Protein AF-A0A2R4JJL9-F1 (afdb_monomer)

Foldseek 3Di:
DPPLLVVLLVQLVVLCVQLVVCCVVVNNPDCRNVVSNVSSVVSVVVSVVVQVVDPDHPDPVVQVPPPVNVVVVVVVVVVVCCVVVCVVVVVCCCCVPVVDDDPPDDD

Secondary structure (DSSP, 8-state):
--HHHHHHHHHHHHHHHHHHHHHHHH-TTSHHHHHHHHHHHHHHHHHHHHHTT-SS-SS-HHHHTSHHHHHHHHHHHHHHHHHHHHHHHHHHIIIIIT---------

pLDDT: mean 86.26, std 10.28, range [47.47, 96.38]

Mean predicted aligned error: 7.61 Å

Nearest PDB structures (foldseek):
  8ufd-assembly1_A  TM=7.787E-01  e=8.547E-03  Mycobacterium tuberculosis
  8ufe-assembly1_A  TM=8.099E-01  e=2.114E-02  Mycolicibacterium smegmatis
  7sau-assembly1_D  TM=6.883E-01  e=4.324E+00  Schleiferia thermophila str. Yellowstone

Solvent-accessible surface area (backbone atoms only — not comparable to full-atom values): 5776 Å² total; per-residue (Å²): 130,54,60,70,38,50,52,28,41,53,52,11,52,48,22,35,55,49,9,55,54,38,19,72,77,76,34,61,86,36,67,78,10,41,47,31,33,54,51,8,52,51,30,40,52,49,19,55,58,50,40,72,71,45,96,60,46,91,66,60,60,73,56,59,63,34,65,69,50,41,52,49,50,52,50,50,54,52,52,51,51,49,55,54,48,50,54,52,52,51,52,46,43,38,35,77,72,70,60,45,72,75,82,79,72,87,130

Sequence (107 aa):
MDVPGAVLATFGLFGLFYGISTGGDEGWTQPAAFGPIVGGLLLLVAFLLVERRHPEPLVPLSVLNRPSVKWSGLFGVITFGMCAGTTVLLSLYMQDVLGFSAPSGPV

Structure (mmCIF, N/CA/C/O backbone):
data_AF-A0A2R4JJL9-F1
#
_entry.id   AF-A0A2R4JJL9-F1
#
loop_
_atom_site.group_PDB
_atom_site.id
_atom_site.type_symbol
_atom_site.label_atom_id
_atom_site.label_alt_id
_atom_site.label_comp_id
_atom_site.label_asym_id
_atom_site.label_entity_id
_atom_site.label_seq_id
_atom_site.pdbx_PDB_ins_code
_atom_site.Cartn_x
_atom_site.Cartn_y
_atom_site.Cartn_z
_atom_site.occupancy
_atom_site.B_iso_or_equiv
_atom_site.auth_seq_id
_atom_site.auth_comp_id
_atom_site.auth_asym_id
_atom_site.auth_atom_id
_atom_site.pdbx_PDB_model_num
ATOM 1 N N . MET A 1 1 ? -15.630 -10.893 17.788 1.00 61.16 1 MET A N 1
ATOM 2 C CA . MET A 1 1 ? -14.786 -11.213 16.602 1.00 61.16 1 MET A CA 1
ATOM 3 C C . MET A 1 1 ? -15.453 -10.750 15.311 1.00 61.16 1 MET A C 1
ATOM 5 O O . MET A 1 1 ? -16.511 -11.262 14.960 1.00 61.16 1 MET A O 1
ATOM 9 N N . ASP A 1 2 ? -14.834 -9.794 14.616 1.00 80.06 2 ASP A N 1
ATOM 10 C CA . ASP A 1 2 ? -15.298 -9.255 13.329 1.00 80.06 2 ASP A CA 1
ATOM 11 C C . ASP A 1 2 ? -14.749 -10.082 12.146 1.00 80.06 2 ASP A C 1
ATOM 13 O O . ASP A 1 2 ? -13.725 -9.777 11.536 1.00 80.06 2 ASP A O 1
ATOM 17 N N . VAL A 1 3 ? -15.418 -11.201 11.864 1.00 84.25 3 VAL A N 1
ATOM 18 C CA . VAL A 1 3 ? -15.111 -12.070 10.715 1.00 84.25 3 VAL A CA 1
ATOM 19 C C . VAL A 1 3 ? -15.296 -11.360 9.361 1.00 84.25 3 VAL A C 1
ATOM 21 O O . VAL A 1 3 ? -14.399 -11.481 8.523 1.00 84.25 3 VAL A O 1
ATOM 24 N N . PRO A 1 4 ? -16.400 -10.628 9.091 1.00 85.31 4 PRO A N 1
ATOM 25 C CA . PRO A 1 4 ? -16.574 -9.973 7.795 1.00 85.31 4 PRO A CA 1
ATOM 26 C C . PRO A 1 4 ? -15.536 -8.870 7.555 1.00 85.31 4 PRO A C 1
ATOM 28 O O . PRO A 1 4 ? -15.018 -8.774 6.441 1.00 85.31 4 PRO A O 1
ATOM 31 N N . GLY A 1 5 ? -15.173 -8.096 8.581 1.00 86.69 5 GLY A N 1
ATOM 32 C CA . GLY A 1 5 ? -14.097 -7.112 8.497 1.00 86.69 5 GLY A CA 1
ATOM 33 C C . GLY A 1 5 ? -12.758 -7.759 8.134 1.00 86.69 5 GLY A C 1
ATOM 34 O O . GLY A 1 5 ? -12.110 -7.349 7.169 1.00 86.69 5 GLY A O 1
ATOM 35 N N . ALA A 1 6 ? -12.384 -8.843 8.818 1.00 88.44 6 ALA A N 1
ATOM 36 C CA . ALA A 1 6 ? -11.144 -9.565 8.528 1.00 88.44 6 ALA A CA 1
ATOM 37 C C . ALA A 1 6 ? -11.074 -10.056 7.069 1.00 88.44 6 ALA A C 1
ATOM 39 O O . ALA A 1 6 ? -10.066 -9.848 6.395 1.00 88.44 6 ALA A O 1
ATOM 40 N N . VAL A 1 7 ? -12.159 -10.645 6.556 1.00 92.38 7 VAL A N 1
ATOM 41 C CA . VAL A 1 7 ? -12.233 -11.129 5.167 1.00 92.38 7 VAL A CA 1
ATOM 42 C C . VAL A 1 7 ? -12.064 -9.977 4.173 1.00 92.38 7 VAL A C 1
ATOM 44 O O . VAL A 1 7 ? -11.243 -10.072 3.258 1.00 92.38 7 VAL A O 1
ATOM 47 N N . LEU A 1 8 ? -12.788 -8.871 4.363 1.00 92.12 8 LEU A N 1
ATOM 48 C CA . LEU A 1 8 ? -12.693 -7.700 3.484 1.00 92.12 8 LEU A CA 1
ATOM 49 C C . LEU A 1 8 ? -11.283 -7.098 3.484 1.00 92.12 8 LEU A C 1
ATOM 51 O O . LEU A 1 8 ? -10.758 -6.776 2.418 1.00 92.12 8 LEU A O 1
ATOM 55 N N . ALA A 1 9 ? -10.652 -6.989 4.655 1.00 90.62 9 ALA A N 1
ATOM 56 C CA . ALA A 1 9 ? -9.292 -6.481 4.779 1.00 90.62 9 ALA A CA 1
ATOM 57 C C . ALA A 1 9 ? -8.279 -7.388 4.068 1.00 90.62 9 ALA A C 1
ATOM 59 O O . ALA A 1 9 ? -7.468 -6.896 3.285 1.00 90.62 9 ALA A O 1
ATOM 60 N N . THR A 1 10 ? -8.339 -8.704 4.293 1.00 93.44 10 THR A N 1
ATOM 61 C CA . THR A 1 10 ? -7.402 -9.658 3.685 1.00 93.44 10 THR A CA 1
ATOM 62 C C . THR A 1 10 ? -7.526 -9.685 2.165 1.00 93.44 10 THR A C 1
ATOM 64 O O . THR A 1 10 ? -6.517 -9.531 1.477 1.00 93.44 10 THR A O 1
ATOM 67 N N . PHE A 1 11 ? -8.740 -9.820 1.624 1.00 95.25 11 PHE A N 1
ATOM 68 C CA . PHE A 1 11 ? -8.935 -9.822 0.171 1.00 95.25 11 PHE A CA 1
ATOM 69 C C . PHE A 1 11 ? -8.654 -8.454 -0.457 1.00 95.25 11 PHE A C 1
ATOM 71 O O . PHE A 1 11 ? -8.114 -8.391 -1.561 1.00 95.25 11 PHE A O 1
ATOM 78 N N . GLY A 1 12 ? -8.963 -7.362 0.247 1.00 94.25 12 GLY A N 1
ATOM 79 C CA . GLY A 1 12 ? -8.651 -6.009 -0.203 1.00 94.25 12 GLY A CA 1
ATOM 80 C C . GLY A 1 12 ? -7.148 -5.771 -0.341 1.00 94.25 12 GLY A C 1
ATOM 81 O O . GLY A 1 12 ? -6.681 -5.312 -1.385 1.00 94.25 12 GLY A O 1
ATOM 82 N N . LEU A 1 13 ? -6.380 -6.149 0.684 1.00 94.44 13 LEU A N 1
ATOM 83 C CA . LEU A 1 13 ? -4.921 -6.048 0.676 1.00 94.44 13 LEU A CA 1
ATOM 84 C C . LEU A 1 13 ? -4.306 -6.963 -0.392 1.00 94.44 13 LEU A C 1
ATOM 86 O O . LEU A 1 13 ? -3.436 -6.530 -1.142 1.00 94.44 13 LEU A O 1
ATOM 90 N N . PHE A 1 14 ? -4.789 -8.206 -0.491 1.00 95.44 14 PHE A N 1
ATOM 91 C CA . PHE A 1 14 ? -4.347 -9.164 -1.503 1.00 95.44 14 PHE A CA 1
ATOM 92 C C . PHE A 1 14 ? -4.560 -8.629 -2.924 1.00 95.44 14 PHE A C 1
ATOM 94 O O . PHE A 1 14 ? -3.632 -8.663 -3.726 1.00 95.44 14 PHE A O 1
ATOM 101 N N . GLY A 1 15 ? -5.743 -8.080 -3.221 1.00 94.31 15 GLY A N 1
ATOM 102 C CA . GLY A 1 15 ? -6.050 -7.502 -4.532 1.00 94.31 15 GLY A CA 1
ATOM 103 C C . GLY A 1 15 ? -5.138 -6.330 -4.897 1.00 94.31 15 GLY A C 1
ATOM 104 O O . GLY A 1 15 ? -4.667 -6.258 -6.032 1.00 94.31 15 GLY A O 1
ATOM 105 N N . LEU A 1 16 ? -4.821 -5.460 -3.930 1.00 94.44 16 LEU A N 1
ATOM 106 C CA . LEU A 1 16 ? -3.856 -4.376 -4.138 1.00 94.44 16 LEU A CA 1
ATOM 107 C C . LEU A 1 16 ? -2.449 -4.903 -4.427 1.00 94.44 16 LEU A C 1
ATOM 109 O O . LEU A 1 16 ? -1.841 -4.478 -5.405 1.00 94.44 16 LEU A O 1
ATOM 113 N N . PHE A 1 17 ? -1.935 -5.819 -3.602 1.00 93.38 17 PHE A N 1
ATOM 114 C CA . PHE A 1 17 ? -0.602 -6.394 -3.803 1.00 93.38 17 PHE A CA 1
ATOM 115 C C . PHE A 1 17 ? -0.493 -7.114 -5.145 1.00 93.38 17 PHE A C 1
ATOM 117 O O . PHE A 1 17 ? 0.465 -6.886 -5.882 1.00 93.38 17 PHE A O 1
ATOM 124 N N . TYR A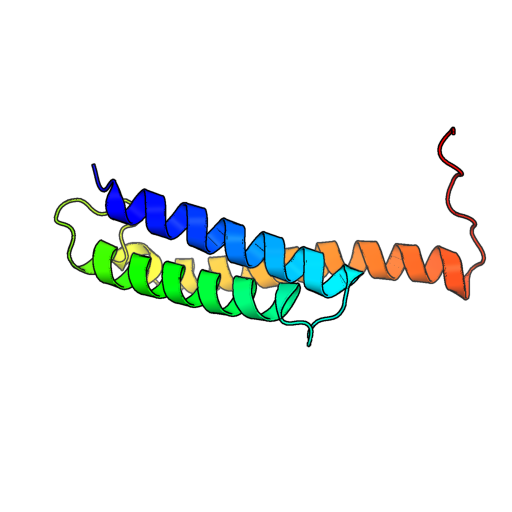 1 18 ? -1.494 -7.932 -5.475 1.00 93.94 18 TYR A N 1
ATOM 125 C CA . TYR A 1 18 ? -1.563 -8.640 -6.745 1.00 93.94 18 TYR A CA 1
ATOM 126 C C . TYR A 1 18 ? -1.560 -7.658 -7.919 1.00 93.94 18 TYR A C 1
ATOM 128 O O . TYR A 1 18 ? -0.684 -7.728 -8.773 1.00 93.94 18 TYR A O 1
ATOM 136 N N . GLY A 1 19 ? -2.475 -6.686 -7.930 1.00 92.12 19 GLY A N 1
ATOM 137 C CA . GLY A 1 19 ? -2.595 -5.757 -9.049 1.00 92.12 19 GLY A CA 1
ATOM 138 C C . GLY A 1 19 ? -1.386 -4.831 -9.226 1.00 92.12 19 GLY A C 1
ATOM 139 O O . GLY A 1 19 ? -1.027 -4.525 -10.360 1.00 92.12 19 GLY A O 1
ATOM 140 N N . ILE A 1 20 ? -0.714 -4.428 -8.139 1.00 90.88 20 ILE A N 1
ATOM 141 C CA . ILE A 1 20 ? 0.547 -3.665 -8.206 1.00 90.88 20 ILE A CA 1
ATOM 142 C C . ILE A 1 20 ? 1.673 -4.522 -8.796 1.00 90.88 20 ILE A C 1
ATOM 144 O O . ILE A 1 20 ? 2.414 -4.034 -9.646 1.00 90.88 20 ILE A O 1
ATOM 148 N N . SER A 1 21 ? 1.789 -5.786 -8.373 1.00 90.12 21 SER A N 1
ATOM 149 C CA . SER A 1 21 ? 2.791 -6.713 -8.913 1.00 90.12 21 SER A CA 1
ATOM 150 C C . SER A 1 21 ? 2.556 -6.955 -10.404 1.00 90.12 21 SER A C 1
ATOM 152 O O . SER A 1 21 ? 3.445 -6.713 -11.214 1.00 90.12 21 SER A O 1
ATOM 154 N N . THR A 1 22 ? 1.331 -7.329 -10.782 1.00 91.12 22 THR A N 1
ATOM 155 C CA . THR A 1 22 ? 0.952 -7.577 -12.180 1.00 91.12 22 THR A CA 1
ATOM 156 C C . THR A 1 22 ? 1.083 -6.322 -13.043 1.00 91.12 22 THR A C 1
ATOM 158 O O . THR A 1 22 ? 1.450 -6.417 -14.208 1.00 91.12 22 THR A O 1
ATOM 161 N N . GLY A 1 23 ? 0.833 -5.130 -12.492 1.00 89.38 23 GLY A N 1
ATOM 162 C CA . GLY A 1 23 ? 1.019 -3.866 -13.209 1.00 89.38 23 GLY A CA 1
ATOM 163 C C . GLY A 1 23 ? 2.475 -3.591 -13.596 1.00 89.38 23 GLY A C 1
ATOM 164 O O . GLY A 1 23 ? 2.713 -2.997 -14.649 1.00 89.38 23 GLY A O 1
ATOM 165 N N . GLY A 1 24 ? 3.430 -4.048 -12.779 1.00 83.56 24 GLY A N 1
ATOM 166 C CA . GLY A 1 24 ? 4.862 -3.981 -13.078 1.00 83.56 24 GLY A CA 1
ATOM 167 C C . GLY A 1 24 ? 5.291 -4.917 -14.211 1.00 83.56 24 GLY A C 1
ATOM 168 O O . GLY A 1 24 ? 6.120 -4.519 -15.026 1.00 83.56 24 GLY A O 1
ATOM 169 N N . ASP A 1 25 ? 4.690 -6.107 -14.289 1.00 84.94 25 ASP A N 1
ATOM 170 C CA . ASP A 1 25 ? 5.064 -7.149 -15.255 1.00 84.94 25 ASP A CA 1
ATOM 171 C C . ASP A 1 25 ? 4.302 -7.033 -16.590 1.00 84.94 25 ASP A C 1
ATOM 173 O O . ASP A 1 25 ? 4.896 -7.056 -17.667 1.00 84.94 25 ASP A O 1
ATOM 177 N N . GLU A 1 26 ? 2.974 -6.898 -16.532 1.00 85.88 26 GLU A N 1
ATOM 178 C CA . GLU A 1 26 ? 2.069 -6.966 -17.694 1.00 85.88 26 GLU A CA 1
ATOM 179 C C . GLU A 1 26 ? 1.574 -5.586 -18.163 1.00 85.88 26 GLU A C 1
ATOM 181 O O . GLU A 1 26 ? 1.008 -5.448 -19.253 1.00 85.88 26 GLU A O 1
ATOM 186 N N . GLY A 1 27 ? 1.801 -4.547 -17.356 1.00 85.44 27 GLY A N 1
ATOM 187 C CA . GLY A 1 27 ? 1.422 -3.167 -17.640 1.00 85.44 27 GLY A CA 1
ATOM 188 C C . GLY A 1 27 ? 0.168 -2.694 -16.895 1.00 85.44 27 GLY A C 1
ATOM 189 O O . GLY A 1 27 ? -0.848 -3.376 -16.780 1.00 85.44 27 GLY A O 1
ATOM 190 N N . TRP A 1 28 ? 0.222 -1.447 -16.430 1.00 88.25 28 TRP A N 1
ATOM 191 C CA . TRP A 1 28 ? -0.769 -0.826 -15.539 1.00 88.25 28 TRP A CA 1
ATOM 192 C C . TRP A 1 28 ? -2.169 -0.623 -16.130 1.00 88.25 28 TRP A C 1
ATOM 194 O O . TRP A 1 28 ? -3.132 -0.450 -15.385 1.00 88.25 28 TRP A O 1
ATOM 204 N N . THR A 1 29 ? -2.298 -0.611 -17.457 1.00 88.06 29 THR A N 1
ATOM 205 C CA . THR A 1 29 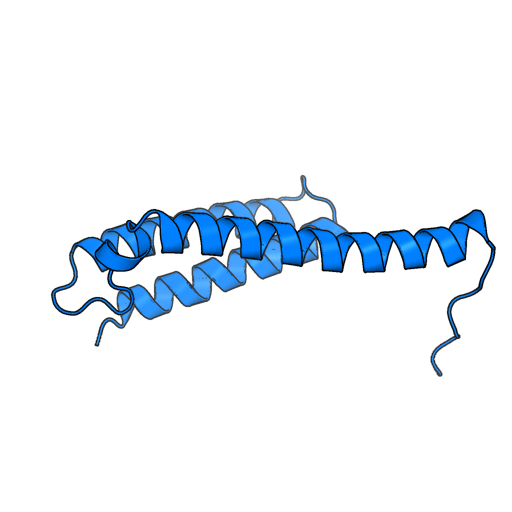? -3.581 -0.433 -18.155 1.00 88.06 29 THR A CA 1
ATOM 206 C C . THR A 1 29 ? -4.301 -1.752 -18.420 1.00 88.06 29 THR A C 1
ATOM 208 O O . THR A 1 29 ? -5.460 -1.731 -18.840 1.00 88.06 29 THR A O 1
ATOM 211 N N . GLN A 1 30 ? -3.650 -2.894 -18.176 1.00 89.12 30 GLN A N 1
ATOM 212 C CA . GLN A 1 30 ? -4.267 -4.194 -18.394 1.00 89.12 30 GLN A CA 1
ATOM 213 C C . GLN A 1 30 ? -5.375 -4.450 -17.366 1.00 89.12 30 GLN A C 1
ATOM 215 O O . GLN A 1 30 ? -5.187 -4.170 -16.176 1.00 89.12 30 GLN A O 1
ATOM 220 N N . PRO A 1 31 ? -6.507 -5.056 -17.771 1.00 89.00 31 PRO A N 1
ATOM 221 C CA . PRO A 1 31 ? -7.576 -5.426 -16.843 1.00 89.00 31 PRO A CA 1
ATOM 222 C C . PRO A 1 31 ? -7.094 -6.325 -15.696 1.00 89.00 31 PRO A C 1
ATOM 224 O O . PRO A 1 31 ? -7.616 -6.227 -14.587 1.00 89.00 31 PRO A O 1
ATOM 227 N N . ALA A 1 32 ? -6.078 -7.157 -15.952 1.00 88.25 32 ALA A N 1
ATOM 228 C CA . ALA A 1 32 ? -5.462 -8.050 -14.974 1.00 88.25 32 ALA A CA 1
ATOM 229 C C . ALA A 1 32 ? -4.736 -7.310 -13.835 1.00 88.25 32 ALA A C 1
ATOM 231 O O . ALA A 1 32 ? -4.684 -7.829 -12.726 1.00 88.25 32 ALA A O 1
ATOM 232 N N . ALA A 1 33 ? -4.239 -6.091 -14.070 1.00 91.38 33 ALA A N 1
ATOM 233 C CA . ALA A 1 33 ? -3.634 -5.241 -13.044 1.00 91.38 33 ALA A CA 1
ATOM 234 C C . ALA A 1 33 ? -4.652 -4.242 -12.470 1.00 91.38 33 ALA A C 1
ATOM 236 O O . ALA A 1 33 ? -4.836 -4.133 -11.256 1.00 91.38 33 ALA A O 1
ATOM 237 N N . PHE A 1 34 ? -5.372 -3.541 -13.349 1.00 92.94 34 PHE A N 1
ATOM 238 C CA . PHE A 1 34 ? -6.284 -2.466 -12.963 1.00 92.94 34 PHE A CA 1
ATOM 239 C C . PHE A 1 34 ? -7.511 -2.972 -12.188 1.00 92.94 34 PHE A C 1
ATOM 241 O O . PHE A 1 34 ? -7.924 -2.355 -11.203 1.00 92.94 34 PHE A O 1
ATOM 248 N N . GLY A 1 35 ? -8.080 -4.112 -12.596 1.00 93.5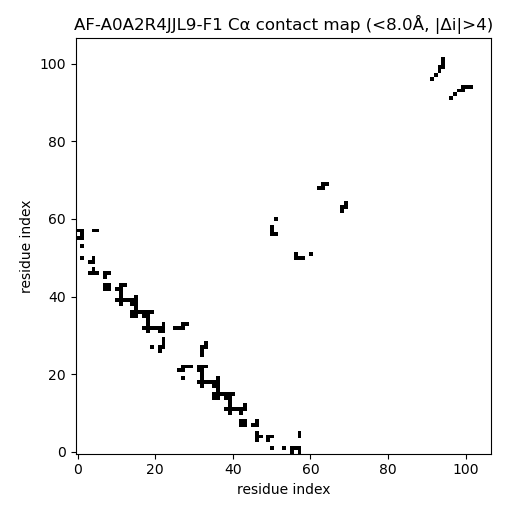0 35 GLY A N 1
ATOM 249 C CA . GLY A 1 35 ? -9.250 -4.713 -11.954 1.00 93.50 35 GLY A CA 1
ATOM 250 C C . GLY A 1 35 ? -9.008 -5.054 -10.479 1.00 93.50 35 GLY A C 1
ATOM 251 O O . GLY A 1 35 ? -9.765 -4.583 -9.628 1.00 93.50 35 GLY A O 1
ATOM 252 N N . PRO A 1 36 ? -7.947 -5.811 -10.144 1.00 93.50 36 PRO A N 1
ATOM 253 C CA . PRO A 1 36 ? -7.591 -6.120 -8.760 1.00 93.50 36 PRO A CA 1
ATOM 254 C C . PRO A 1 36 ? -7.231 -4.898 -7.915 1.00 93.50 36 PRO A C 1
ATOM 256 O O . PRO A 1 36 ? -7.603 -4.868 -6.743 1.00 93.50 36 PRO A O 1
ATOM 259 N N . ILE A 1 37 ? -6.589 -3.869 -8.487 1.00 93.06 37 ILE A N 1
ATOM 260 C CA . ILE A 1 37 ? -6.311 -2.619 -7.758 1.00 93.06 37 ILE A CA 1
ATOM 261 C C . ILE A 1 37 ? -7.622 -1.952 -7.342 1.00 93.06 37 ILE A C 1
ATOM 263 O O . ILE A 1 37 ? -7.828 -1.676 -6.159 1.00 93.06 37 ILE A O 1
ATOM 267 N N . VAL A 1 38 ? -8.528 -1.718 -8.295 1.00 95.38 38 VAL A N 1
ATOM 268 C CA . VAL A 1 38 ? -9.812 -1.058 -8.018 1.00 95.38 38 VAL A CA 1
ATOM 269 C C . VAL A 1 38 ? -10.670 -1.918 -7.091 1.00 95.38 38 VAL A C 1
ATOM 271 O O . VAL A 1 38 ? -11.215 -1.409 -6.113 1.00 95.38 38 VAL A O 1
ATOM 274 N N . GLY A 1 39 ? -10.752 -3.224 -7.351 1.00 95.81 39 GLY A N 1
ATOM 275 C CA . GLY A 1 39 ? -11.478 -4.175 -6.511 1.00 95.81 39 GLY A CA 1
ATOM 276 C C . GLY A 1 39 ? -10.941 -4.215 -5.080 1.00 95.81 39 GLY A C 1
ATOM 277 O O . GLY A 1 39 ? -11.718 -4.132 -4.130 1.00 95.81 39 GLY A O 1
ATOM 278 N N . GLY A 1 40 ? -9.618 -4.254 -4.915 1.00 94.69 40 GLY A N 1
ATOM 279 C CA . GLY A 1 40 ? -8.957 -4.212 -3.614 1.00 94.69 40 GLY A CA 1
ATOM 280 C C . GLY A 1 40 ? -9.255 -2.922 -2.850 1.00 94.69 40 GLY A C 1
ATOM 281 O O . GLY A 1 40 ? -9.620 -2.963 -1.674 1.00 94.69 40 GLY A O 1
ATOM 282 N N . LEU A 1 41 ? -9.203 -1.776 -3.535 1.00 95.06 41 LEU A N 1
ATOM 283 C CA . LEU A 1 41 ? -9.550 -0.471 -2.965 1.00 95.06 41 LEU A CA 1
ATOM 284 C C . LEU A 1 41 ? -11.014 -0.422 -2.505 1.00 95.06 41 LEU A C 1
ATOM 286 O O . LEU A 1 41 ? -11.298 0.053 -1.405 1.00 95.06 41 LEU A O 1
ATOM 290 N N . LEU A 1 42 ? -11.940 -0.957 -3.306 1.00 96.38 42 LEU A N 1
ATOM 291 C CA . LEU A 1 42 ? -13.359 -1.041 -2.951 1.00 96.38 42 LEU A CA 1
ATOM 292 C C . LEU A 1 42 ? -13.592 -1.949 -1.738 1.00 96.38 42 LEU A C 1
ATOM 294 O O . LEU A 1 42 ? -14.363 -1.582 -0.851 1.00 96.38 42 LEU A O 1
ATOM 298 N N . LEU A 1 43 ? -12.903 -3.091 -1.656 1.00 94.38 43 LEU A N 1
ATOM 299 C CA . LEU A 1 43 ? -12.972 -3.993 -0.502 1.00 94.38 43 L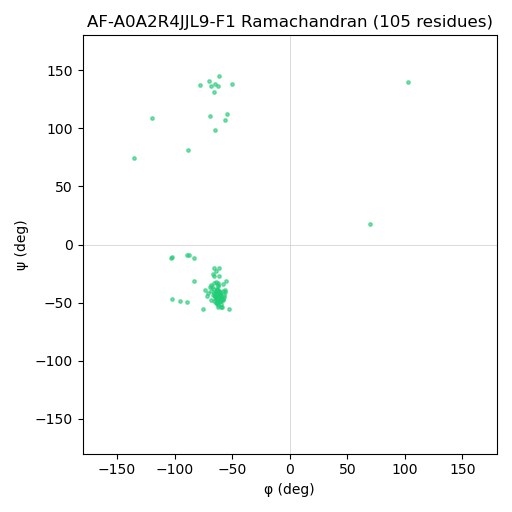EU A CA 1
ATOM 300 C C . LEU A 1 43 ? -12.429 -3.340 0.773 1.00 94.38 43 LEU A C 1
ATOM 302 O O . LEU A 1 43 ? -13.045 -3.473 1.827 1.00 94.38 43 LEU A O 1
ATOM 306 N N . LEU A 1 44 ? -11.336 -2.577 0.689 1.00 91.81 44 LEU A N 1
ATOM 307 C CA . LEU A 1 44 ? -10.803 -1.831 1.834 1.00 91.81 44 LEU A CA 1
ATOM 308 C C . LEU A 1 44 ? -11.728 -0.688 2.273 1.00 91.81 44 LEU A C 1
ATOM 310 O O . LEU A 1 44 ? -11.885 -0.441 3.468 1.00 91.81 44 LEU A O 1
ATOM 314 N N . VAL A 1 45 ? -12.383 -0.002 1.335 1.00 92.56 45 VAL A N 1
ATOM 315 C CA . VAL A 1 45 ? -13.415 0.989 1.677 1.00 92.56 45 VAL A CA 1
ATOM 316 C C . VAL A 1 45 ? -14.609 0.305 2.345 1.00 92.56 45 VAL A C 1
ATOM 318 O O . VAL A 1 45 ? -15.090 0.790 3.370 1.00 92.56 45 VAL A O 1
ATOM 321 N N . ALA A 1 46 ? -15.058 -0.838 1.820 1.00 91.38 46 ALA A N 1
ATOM 322 C CA . ALA A 1 46 ? -16.123 -1.631 2.427 1.00 91.38 46 ALA A CA 1
ATOM 323 C C . ALA A 1 46 ? -15.743 -2.104 3.838 1.00 91.38 46 ALA A C 1
ATOM 325 O O . ALA A 1 46 ? -16.557 -1.972 4.750 1.00 91.38 46 ALA A O 1
ATOM 326 N N . PHE A 1 47 ? -14.500 -2.555 4.038 1.00 89.75 47 PHE A N 1
ATOM 327 C CA . PHE A 1 47 ? -13.939 -2.881 5.348 1.00 89.75 47 PHE A CA 1
ATOM 328 C C . PHE A 1 47 ? -14.101 -1.708 6.315 1.00 89.75 47 PHE A C 1
ATOM 330 O O . PHE A 1 47 ? -14.765 -1.857 7.332 1.00 89.75 47 PHE A O 1
ATOM 337 N N . LEU A 1 48 ? -13.620 -0.510 5.962 1.00 87.69 48 LEU A N 1
ATOM 338 C CA . LEU A 1 48 ? -13.745 0.673 6.823 1.00 87.69 48 LEU A CA 1
ATOM 339 C C . LEU A 1 48 ? -15.205 1.020 7.162 1.00 87.69 48 LEU A C 1
ATOM 341 O O . LEU A 1 48 ? -15.480 1.520 8.252 1.00 87.69 48 LEU A O 1
ATOM 345 N N . LEU A 1 49 ? -16.147 0.788 6.244 1.00 87.62 49 LEU A N 1
ATOM 346 C CA . LEU A 1 49 ? -17.574 1.031 6.477 1.00 87.62 49 LEU A CA 1
ATOM 347 C C . LEU A 1 49 ? -18.207 -0.010 7.411 1.00 87.62 49 LEU A C 1
ATOM 349 O O . LEU A 1 49 ? -19.037 0.366 8.243 1.00 87.62 49 LEU A O 1
ATOM 353 N N . VAL A 1 50 ? -17.829 -1.284 7.279 1.00 87.19 50 VAL A N 1
ATOM 354 C CA . VAL A 1 50 ? -18.273 -2.379 8.158 1.00 87.19 50 VAL A CA 1
ATOM 355 C C . VAL A 1 50 ? -17.686 -2.198 9.557 1.00 87.19 50 VAL A C 1
ATOM 357 O O . VAL A 1 50 ? -18.434 -2.167 10.533 1.00 87.19 50 VAL A O 1
ATOM 360 N N . GLU A 1 51 ? -16.385 -1.934 9.634 1.00 85.31 51 GLU A N 1
ATOM 361 C CA . GLU A 1 51 ? -15.624 -1.696 10.861 1.00 85.31 51 GLU A CA 1
ATOM 362 C C . GLU A 1 51 ? -16.213 -0.536 11.683 1.00 85.31 51 GLU A C 1
ATOM 364 O O . GLU A 1 51 ? -16.335 -0.610 12.904 1.00 85.31 51 GLU A O 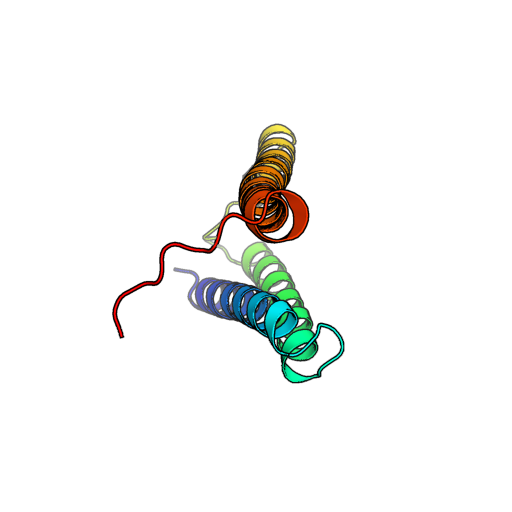1
ATOM 369 N N . ARG A 1 52 ? -16.664 0.538 11.011 1.00 81.25 52 ARG A N 1
ATOM 370 C CA . ARG A 1 52 ? -17.339 1.685 11.654 1.00 81.25 52 ARG A CA 1
ATOM 371 C C . ARG A 1 52 ? -18.632 1.323 12.371 1.00 81.25 52 ARG A C 1
ATOM 373 O O . ARG A 1 52 ? -19.053 2.075 13.248 1.00 81.25 52 ARG A O 1
ATOM 380 N N . ARG A 1 53 ? -19.302 0.259 11.937 1.00 79.31 53 ARG A N 1
ATOM 381 C CA . ARG A 1 53 ? -20.607 -0.168 12.453 1.00 79.31 53 ARG A CA 1
ATOM 382 C C . ARG A 1 53 ? -20.487 -1.349 13.416 1.00 79.31 53 ARG A C 1
ATOM 384 O O . ARG A 1 53 ? -21.481 -1.680 14.058 1.00 79.31 53 ARG A O 1
ATOM 391 N N . HIS A 1 54 ? -19.315 -1.977 13.515 1.00 79.19 54 HIS A N 1
ATOM 392 C CA . HIS A 1 54 ? -19.124 -3.161 14.340 1.00 79.19 54 HIS A CA 1
ATOM 393 C C . HIS A 1 54 ? -18.997 -2.795 15.837 1.00 79.19 54 HIS A C 1
ATOM 395 O O . HIS A 1 54 ? -18.304 -1.832 16.168 1.00 79.19 54 HIS A O 1
ATOM 401 N N . PRO A 1 55 ? -19.634 -3.544 16.765 1.00 71.31 55 PRO A N 1
ATOM 402 C CA . PRO A 1 55 ? -19.573 -3.260 18.208 1.00 71.31 55 PRO A CA 1
ATOM 403 C C . PRO A 1 55 ? -18.175 -3.449 18.814 1.00 71.31 55 PRO A C 1
ATOM 405 O O . PRO A 1 55 ? -17.849 -2.855 19.836 1.00 71.31 55 PRO A O 1
ATOM 408 N N . GLU A 1 56 ? -17.362 -4.296 18.185 1.00 73.31 56 GLU A N 1
ATOM 409 C CA . GLU A 1 56 ? -16.041 -4.709 18.649 1.00 73.31 56 GLU A CA 1
ATOM 410 C C . GLU A 1 56 ? -15.073 -4.666 17.450 1.00 73.31 56 GLU A C 1
ATOM 412 O O . GLU A 1 56 ? -14.790 -5.708 16.853 1.00 73.31 56 GLU A O 1
ATOM 417 N N . PRO A 1 57 ? -14.658 -3.456 17.019 1.00 74.25 57 PRO A N 1
ATOM 418 C CA . PRO A 1 57 ? -13.818 -3.282 15.840 1.00 74.25 57 PRO A CA 1
ATOM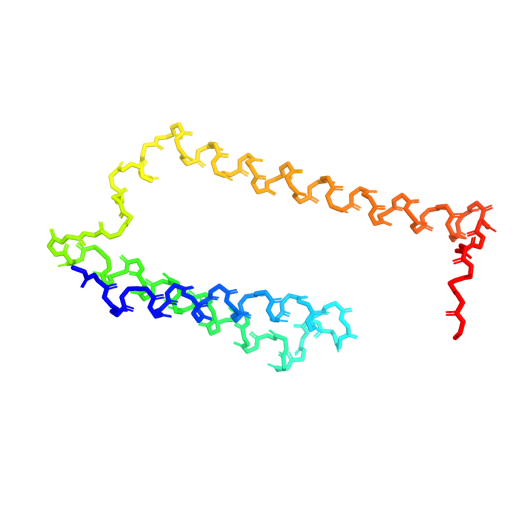 419 C C . PRO A 1 57 ? -12.410 -3.844 16.082 1.00 74.25 57 PRO A C 1
ATOM 421 O O . PRO A 1 57 ? -11.795 -3.593 17.122 1.00 74.25 57 PRO A O 1
ATOM 424 N N . LEU A 1 58 ? -11.888 -4.565 15.092 1.00 73.00 58 LEU A N 1
ATOM 425 C CA . LEU A 1 58 ? -10.485 -4.967 14.956 1.00 73.00 58 LEU A CA 1
ATOM 426 C C . LEU A 1 58 ? -9.543 -3.761 14.969 1.00 73.00 58 LEU A C 1
ATOM 428 O O . LEU A 1 58 ? -8.469 -3.813 15.570 1.00 73.00 58 LEU A O 1
ATOM 432 N N . VAL A 1 59 ? -9.930 -2.676 14.298 1.00 72.00 59 VAL A N 1
ATOM 433 C CA . VAL A 1 59 ? -9.135 -1.459 14.180 1.00 72.00 59 VAL A CA 1
ATOM 434 C C . VAL A 1 59 ? -9.910 -0.291 14.785 1.00 72.00 59 VAL A C 1
ATOM 436 O O . VAL A 1 59 ? -10.863 0.206 14.180 1.00 72.00 59 VAL A O 1
ATOM 439 N N . PRO A 1 60 ? -9.491 0.230 15.954 1.00 79.44 60 PRO A N 1
ATOM 440 C CA . PRO A 1 60 ? -10.123 1.395 16.552 1.00 79.44 60 PRO A CA 1
ATOM 441 C C . PRO A 1 60 ? -9.905 2.619 15.654 1.00 79.44 60 PRO A C 1
ATOM 443 O O . PRO A 1 60 ? -8.862 3.276 15.687 1.00 79.44 6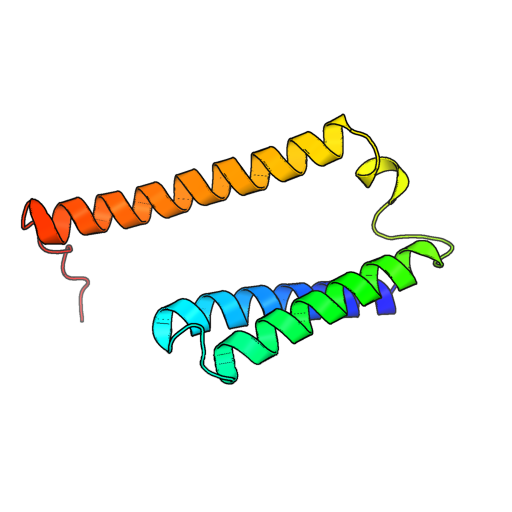0 PRO A O 1
ATOM 446 N N . LEU A 1 61 ? -10.900 2.960 14.835 1.00 78.44 61 LEU A N 1
ATOM 447 C CA . LEU A 1 61 ? -10.805 4.062 13.869 1.00 78.44 61 LEU A CA 1
ATOM 448 C C . LEU A 1 61 ? -10.564 5.425 14.537 1.00 78.44 61 LEU A C 1
ATOM 450 O O . LEU A 1 61 ? -10.056 6.348 13.904 1.00 78.44 61 LEU A O 1
ATOM 454 N N . SER A 1 62 ? -10.882 5.548 15.828 1.00 81.00 62 SER A N 1
ATOM 455 C CA . SER A 1 62 ? -10.536 6.701 16.665 1.00 81.00 62 SER A CA 1
ATOM 456 C C . SER A 1 62 ? -9.022 6.887 16.814 1.00 81.00 62 SER A C 1
ATOM 458 O O . SER A 1 62 ? -8.548 8.023 16.809 1.00 81.00 62 SER A O 1
ATOM 460 N N . VAL A 1 63 ? -8.254 5.796 16.881 1.00 80.25 63 VAL A N 1
ATOM 461 C CA . VAL A 1 63 ? -6.786 5.814 16.914 1.00 80.25 63 VAL A CA 1
ATOM 462 C C . VAL A 1 63 ? -6.242 6.195 15.542 1.00 80.25 63 VAL A C 1
ATOM 464 O O . VAL A 1 63 ? -5.397 7.082 15.463 1.00 80.25 63 VAL A O 1
ATOM 467 N N . LEU A 1 64 ? -6.791 5.628 14.462 1.00 78.00 64 LEU A N 1
ATOM 468 C CA . LEU A 1 64 ? -6.434 6.016 13.091 1.00 78.00 64 LEU A CA 1
ATOM 469 C C . LEU A 1 64 ? -6.804 7.459 12.746 1.00 78.00 64 LEU A C 1
ATOM 471 O O . LEU A 1 64 ? -6.233 8.023 11.824 1.00 78.00 64 LEU A O 1
ATOM 475 N N . ASN A 1 65 ? -7.757 8.069 13.448 1.00 83.50 65 ASN A N 1
ATOM 476 C CA . ASN A 1 65 ? -8.091 9.478 13.263 1.00 83.50 65 ASN A CA 1
ATOM 477 C C . ASN A 1 65 ? -7.172 10.428 14.035 1.00 83.50 65 ASN A C 1
ATOM 479 O O . ASN A 1 65 ? -7.205 11.630 13.761 1.00 83.50 65 ASN A O 1
ATOM 483 N N . ARG A 1 66 ? -6.336 9.928 14.956 1.00 90.44 66 ARG A N 1
ATOM 484 C CA . ARG A 1 66 ? -5.359 10.775 15.644 1.00 90.44 66 ARG A CA 1
ATOM 485 C C . ARG A 1 66 ? -4.331 11.289 14.635 1.00 90.44 66 ARG A C 1
ATOM 487 O O . ARG A 1 66 ? -3.761 10.485 13.896 1.00 90.44 66 ARG A O 1
ATOM 494 N N . PRO A 1 67 ? -4.046 12.602 14.618 1.00 88.06 67 PRO A N 1
ATOM 495 C CA . PRO A 1 67 ? -3.136 13.187 13.641 1.00 88.06 67 PRO A CA 1
ATOM 496 C C . PRO A 1 67 ? -1.752 12.537 13.698 1.00 88.06 67 PRO A C 1
ATOM 498 O O . PRO A 1 67 ? -1.201 12.227 12.652 1.00 88.06 67 PRO A O 1
ATOM 501 N N . SER A 1 68 ? -1.225 12.233 14.888 1.00 89.56 68 SER A N 1
ATOM 502 C CA . SER A 1 68 ? 0.064 11.541 15.033 1.00 89.56 68 SER A CA 1
ATOM 503 C C . SER A 1 68 ? 0.107 10.186 14.318 1.00 89.56 68 SER A C 1
ATOM 505 O O . SER A 1 68 ? 1.076 9.898 13.625 1.00 89.56 68 SER A O 1
ATOM 507 N N . VAL A 1 69 ? -0.951 9.380 14.434 1.00 86.94 69 VAL A N 1
ATOM 508 C CA . VAL A 1 69 ? -1.052 8.056 13.798 1.00 86.94 69 VAL A CA 1
ATOM 509 C C . VAL A 1 69 ? -1.223 8.194 12.287 1.00 86.94 69 VAL A C 1
ATOM 511 O O . VAL A 1 69 ? -0.555 7.491 11.535 1.00 86.94 69 VAL A O 1
ATOM 514 N N . LYS A 1 70 ? -2.053 9.140 11.829 1.00 85.94 70 LYS A N 1
ATOM 515 C CA . LYS A 1 70 ? -2.217 9.437 10.395 1.00 85.94 70 LYS A CA 1
ATOM 516 C C . LYS A 1 70 ? -0.909 9.858 9.743 1.00 85.94 70 LYS A C 1
ATOM 518 O O . LYS A 1 70 ? -0.528 9.295 8.721 1.00 85.94 70 LYS A O 1
ATOM 523 N N . TRP A 1 71 ? -0.232 10.837 10.341 1.00 91.19 71 TRP A N 1
ATOM 524 C CA . TRP A 1 71 ? 1.042 11.337 9.839 1.00 91.19 71 TRP A CA 1
ATOM 525 C C . TRP A 1 71 ? 2.106 10.248 9.895 1.00 91.19 71 TRP A C 1
ATOM 527 O O . TRP A 1 71 ? 2.802 10.053 8.909 1.00 91.19 71 TRP A O 1
ATOM 537 N N . SER A 1 72 ? 2.183 9.480 10.985 1.00 90.25 72 SER A N 1
ATOM 538 C CA . SER A 1 72 ? 3.112 8.352 11.089 1.00 90.25 72 SER A CA 1
ATOM 539 C C . SER A 1 72 ? 2.865 7.289 10.016 1.00 90.25 72 SER A C 1
ATOM 541 O O . SER A 1 72 ? 3.827 6.830 9.410 1.00 90.25 72 SER A O 1
ATOM 543 N N . GLY A 1 73 ? 1.607 6.938 9.735 1.00 89.31 73 GLY A N 1
ATOM 544 C CA . GLY A 1 73 ? 1.266 6.004 8.662 1.00 89.31 73 GLY A CA 1
ATOM 545 C C . GLY A 1 73 ? 1.658 6.538 7.284 1.00 89.31 73 GLY A C 1
ATOM 546 O O . GLY A 1 73 ? 2.288 5.824 6.508 1.00 89.31 73 GLY A O 1
ATOM 547 N N . LEU A 1 74 ? 1.358 7.810 7.002 1.00 89.75 74 LEU A N 1
ATOM 548 C CA . LEU A 1 74 ? 1.732 8.453 5.741 1.00 89.75 74 LEU A CA 1
ATOM 549 C C . LEU A 1 74 ? 3.254 8.512 5.561 1.00 89.75 74 LEU A C 1
ATOM 551 O O . LEU A 1 74 ? 3.760 8.117 4.513 1.00 89.75 74 LEU A O 1
ATOM 555 N N . PHE A 1 75 ? 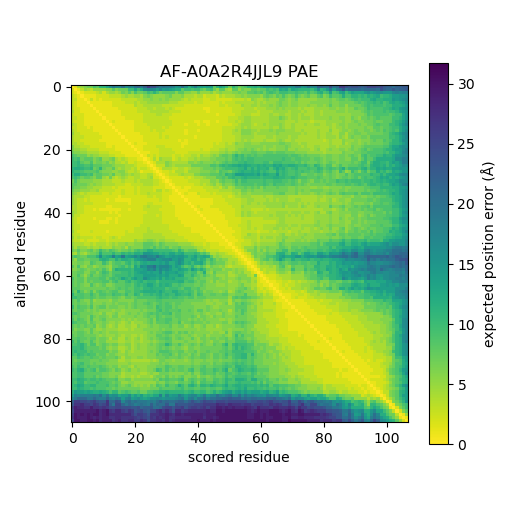3.987 8.951 6.587 1.00 94.75 75 PHE A N 1
ATOM 556 C CA . PHE A 1 75 ? 5.449 8.943 6.574 1.00 94.75 75 PHE A CA 1
ATOM 557 C C . PHE A 1 75 ? 5.995 7.526 6.413 1.00 94.75 75 PHE A C 1
ATOM 559 O O . PHE A 1 75 ? 6.903 7.332 5.618 1.00 94.75 75 PHE A O 1
ATOM 566 N N . GLY A 1 76 ? 5.410 6.530 7.081 1.00 92.56 76 GLY A N 1
ATOM 567 C CA . GLY A 1 76 ? 5.793 5.128 6.926 1.00 92.56 76 GLY A CA 1
ATOM 568 C C . GLY A 1 76 ? 5.674 4.644 5.480 1.00 92.56 76 GLY A C 1
ATOM 569 O O . GLY A 1 76 ? 6.626 4.078 4.950 1.00 92.56 76 GLY A O 1
ATOM 570 N N . VAL A 1 77 ? 4.550 4.931 4.814 1.00 91.62 77 VAL A N 1
ATOM 571 C CA . VAL A 1 77 ? 4.342 4.590 3.395 1.00 91.62 77 VAL A CA 1
ATOM 572 C C . VAL A 1 77 ? 5.347 5.311 2.496 1.00 91.62 77 VAL A C 1
ATOM 574 O O . VAL A 1 77 ? 5.942 4.679 1.625 1.00 91.62 77 VAL A O 1
ATOM 577 N N . ILE A 1 78 ? 5.577 6.609 2.717 1.00 95.00 78 ILE A N 1
ATOM 578 C CA . ILE A 1 78 ? 6.530 7.402 1.924 1.00 95.00 78 ILE A CA 1
ATOM 579 C C . ILE A 1 78 ? 7.953 6.873 2.103 1.00 95.00 78 ILE A C 1
ATOM 581 O O . ILE A 1 78 ? 8.638 6.622 1.116 1.00 95.00 78 ILE A O 1
ATOM 585 N N . THR A 1 79 ? 8.401 6.682 3.343 1.00 95.44 79 THR A N 1
ATOM 586 C CA . THR A 1 79 ? 9.746 6.189 3.649 1.00 95.44 79 THR A CA 1
ATOM 587 C C . THR A 1 79 ? 9.953 4.787 3.090 1.00 95.44 79 THR A C 1
ATOM 589 O O . THR A 1 79 ? 10.974 4.538 2.454 1.00 95.44 79 THR A O 1
ATOM 592 N N . PHE A 1 80 ? 8.981 3.886 3.253 1.00 92.44 80 PHE A N 1
ATOM 593 C CA . PHE A 1 80 ? 9.069 2.538 2.698 1.00 92.44 80 PHE A CA 1
ATOM 594 C C . PHE A 1 80 ? 9.126 2.560 1.165 1.00 92.44 80 PHE A C 1
ATOM 596 O O . PHE A 1 80 ? 9.993 1.915 0.574 1.00 92.44 80 PHE A O 1
ATOM 603 N N . GLY A 1 81 ? 8.268 3.362 0.525 1.00 90.62 81 GLY A N 1
ATOM 604 C CA . GLY A 1 81 ? 8.273 3.555 -0.925 1.00 90.62 81 GLY A CA 1
ATOM 605 C C . GLY A 1 81 ? 9.589 4.144 -1.440 1.00 90.62 81 GLY A C 1
ATOM 606 O O . GLY A 1 81 ? 10.129 3.657 -2.431 1.00 90.62 81 GLY A O 1
ATOM 607 N N . MET A 1 82 ? 10.156 5.134 -0.743 1.00 94.75 82 MET A N 1
ATOM 608 C CA . MET A 1 82 ? 11.467 5.702 -1.073 1.00 94.75 82 MET A CA 1
ATOM 609 C C . MET A 1 82 ? 12.591 4.675 -0.927 1.00 94.75 82 MET A C 1
ATOM 611 O O . MET A 1 82 ? 13.416 4.564 -1.831 1.00 94.75 82 MET A O 1
ATOM 615 N N . CYS A 1 83 ? 12.637 3.912 0.168 1.00 94.94 83 CYS A N 1
ATOM 616 C CA . CYS A 1 83 ? 13.659 2.882 0.370 1.00 94.94 83 CYS A CA 1
ATOM 617 C C . CYS A 1 83 ? 13.588 1.791 -0.708 1.00 94.94 83 CYS A C 1
ATOM 619 O O . CYS A 1 83 ? 14.609 1.466 -1.321 1.00 94.94 83 CYS A O 1
ATOM 621 N N . ALA A 1 84 ? 12.391 1.262 -0.979 1.00 88.94 84 ALA A N 1
ATOM 622 C CA . ALA A 1 84 ? 12.182 0.252 -2.014 1.00 88.94 84 ALA A CA 1
ATOM 623 C C . ALA A 1 84 ? 12.534 0.793 -3.412 1.00 88.94 84 ALA A C 1
ATOM 625 O O . ALA A 1 84 ? 13.324 0.180 -4.130 1.00 88.94 84 ALA A O 1
ATOM 626 N N . GLY A 1 85 ? 12.025 1.977 -3.767 1.00 89.38 85 GLY A N 1
ATOM 627 C CA . GLY A 1 85 ? 12.286 2.608 -5.061 1.00 89.38 85 GLY A CA 1
ATOM 628 C C . GLY A 1 85 ? 13.763 2.935 -5.275 1.00 89.38 85 GLY A C 1
ATOM 629 O O . GLY A 1 85 ? 14.309 2.626 -6.329 1.00 89.38 85 GLY A O 1
ATOM 630 N N . THR A 1 86 ? 14.443 3.483 -4.264 1.00 93.44 86 THR A N 1
ATOM 631 C CA . THR A 1 86 ? 15.882 3.791 -4.345 1.00 93.44 86 THR A CA 1
ATOM 632 C C . THR A 1 86 ? 16.708 2.523 -4.534 1.00 93.44 86 THR A C 1
ATOM 634 O O . THR A 1 86 ? 17.656 2.535 -5.309 1.00 93.44 86 THR A O 1
ATOM 637 N N . THR A 1 87 ? 16.340 1.416 -3.882 1.00 91.50 87 THR A N 1
ATOM 638 C CA . THR A 1 87 ? 17.043 0.132 -4.038 1.00 91.50 87 THR A CA 1
ATOM 639 C C . THR A 1 87 ? 16.944 -0.382 -5.475 1.00 91.50 87 THR A C 1
ATOM 641 O O . THR A 1 87 ? 17.956 -0.762 -6.064 1.00 91.50 87 THR A O 1
ATOM 644 N N . VAL A 1 88 ? 15.747 -0.337 -6.068 1.00 88.31 88 VAL A N 1
ATOM 645 C CA . VAL A 1 88 ? 15.528 -0.751 -7.464 1.00 88.31 88 VAL A CA 1
ATOM 646 C C . VAL A 1 88 ? 16.248 0.185 -8.434 1.00 88.31 88 VAL A C 1
ATOM 648 O O . VAL A 1 88 ? 16.992 -0.281 -9.290 1.00 88.31 88 VAL A O 1
ATOM 651 N N . LEU A 1 89 ? 16.088 1.501 -8.278 1.00 91.75 89 LEU A N 1
ATOM 652 C CA . LEU A 1 89 ? 16.720 2.493 -9.152 1.00 91.75 89 LEU A CA 1
ATOM 653 C C . LEU A 1 89 ? 18.245 2.455 -9.072 1.00 91.75 89 LEU A C 1
ATOM 655 O O . LEU A 1 89 ? 18.904 2.593 -10.096 1.00 91.75 89 LEU A O 1
ATOM 659 N N . LEU A 1 90 ? 18.813 2.250 -7.883 1.00 92.44 90 LEU A N 1
ATOM 660 C CA . LEU A 1 90 ? 20.255 2.090 -7.724 1.00 92.44 90 LEU A CA 1
ATOM 661 C C . LEU A 1 90 ? 20.735 0.809 -8.410 1.00 92.44 90 LEU A C 1
ATOM 663 O O . LEU A 1 90 ? 21.758 0.838 -9.090 1.00 92.44 90 LEU A O 1
ATOM 667 N N . SER A 1 91 ? 19.984 -0.289 -8.280 1.00 90.38 91 SER A N 1
ATOM 668 C CA . SER A 1 91 ? 20.283 -1.539 -8.982 1.00 90.38 91 SER A CA 1
ATOM 669 C C . SER A 1 91 ? 20.267 -1.350 -10.502 1.00 90.38 91 SER A C 1
ATOM 671 O O . SER A 1 91 ? 21.228 -1.731 -11.167 1.00 90.38 91 SER A O 1
ATOM 673 N N . LEU A 1 92 ? 19.241 -0.685 -11.041 1.00 89.25 92 LEU A N 1
ATOM 674 C CA . LEU A 1 92 ? 19.147 -0.353 -12.466 1.00 89.25 92 LEU A CA 1
ATOM 675 C C . LEU A 1 92 ? 20.261 0.598 -12.907 1.00 89.25 92 LEU A C 1
ATOM 677 O O . LEU A 1 92 ? 20.875 0.374 -13.936 1.00 89.25 92 LEU A O 1
ATOM 681 N N . TYR A 1 93 ? 20.601 1.616 -12.116 1.00 90.50 93 TYR A N 1
ATOM 682 C CA . TYR A 1 93 ? 21.708 2.525 -12.426 1.00 90.50 93 TYR A CA 1
ATOM 683 C C . TYR A 1 93 ? 23.048 1.783 -12.514 1.00 90.50 93 TYR A C 1
ATOM 685 O O . TYR A 1 93 ? 23.843 2.009 -13.427 1.00 90.50 93 TYR A O 1
ATOM 693 N N . MET A 1 94 ? 23.297 0.865 -11.580 1.00 90.19 94 MET A N 1
ATOM 694 C CA . MET A 1 94 ? 24.489 0.021 -11.611 1.00 90.19 94 MET A CA 1
ATOM 695 C C . MET A 1 94 ? 24.524 -0.876 -12.855 1.00 90.19 94 MET A C 1
ATOM 697 O O . MET A 1 94 ? 25.592 -1.040 -13.442 1.00 90.19 94 MET A O 1
ATOM 701 N N . GLN A 1 95 ? 23.378 -1.412 -13.274 1.00 90.69 95 GLN A N 1
ATOM 702 C CA . GLN A 1 95 ? 23.268 -2.287 -14.444 1.00 90.69 95 GLN A CA 1
ATOM 703 C C . GLN A 1 95 ? 23.349 -1.514 -15.769 1.00 90.69 95 GLN A C 1
ATOM 705 O O . GLN A 1 95 ? 24.230 -1.785 -16.583 1.00 90.69 95 GLN A O 1
ATOM 710 N N . ASP A 1 96 ? 22.489 -0.516 -15.958 1.00 88.81 96 ASP A N 1
ATOM 711 C CA . ASP A 1 96 ? 22.280 0.179 -17.232 1.00 88.81 96 ASP A CA 1
ATOM 712 C C . ASP A 1 96 ? 23.302 1.293 -17.492 1.00 88.81 96 ASP A C 1
ATOM 714 O O . ASP A 1 96 ? 23.630 1.571 -18.645 1.00 88.81 96 ASP A O 1
ATOM 718 N N . VAL A 1 97 ? 23.809 1.950 -16.438 1.00 89.88 97 VAL A N 1
ATOM 719 C CA . VAL A 1 97 ? 24.744 3.083 -16.578 1.00 89.88 97 VAL A CA 1
ATOM 720 C C . VAL A 1 97 ? 26.183 2.669 -16.294 1.00 89.88 97 VAL A C 1
ATOM 722 O O . VAL A 1 97 ? 27.082 3.022 -17.055 1.00 89.88 97 VAL A O 1
ATOM 725 N N . LEU A 1 98 ? 26.421 1.929 -15.207 1.00 88.75 98 LEU A N 1
ATOM 726 C CA . LEU A 1 98 ? 27.773 1.488 -14.834 1.00 88.75 98 LEU A CA 1
ATOM 727 C C . LEU A 1 98 ? 28.181 0.160 -15.489 1.00 88.75 98 LEU A C 1
ATOM 729 O O . LEU A 1 98 ? 29.351 -0.212 -15.411 1.00 88.75 98 LEU A O 1
ATOM 733 N N . GLY A 1 99 ? 27.252 -0.541 -16.147 1.00 81.56 99 GLY A N 1
ATOM 734 C CA . GLY A 1 99 ? 27.533 -1.792 -16.853 1.00 81.56 99 GLY A CA 1
ATOM 735 C C . GLY A 1 99 ? 27.856 -2.969 -15.929 1.00 81.56 99 GLY A C 1
ATOM 736 O O . GLY A 1 99 ? 28.425 -3.965 -16.382 1.00 81.56 99 GLY A O 1
ATOM 737 N N . PHE A 1 100 ? 27.524 -2.883 -14.636 1.00 79.19 100 PHE A N 1
ATOM 738 C CA . PHE A 1 100 ? 27.653 -4.022 -13.737 1.00 79.19 100 PHE A CA 1
ATOM 739 C C . PHE A 1 100 ? 26.605 -5.069 -14.110 1.00 79.19 100 PHE A C 1
ATOM 741 O O . PHE A 1 100 ? 25.411 -4.877 -13.910 1.00 79.19 100 PHE A O 1
ATOM 748 N N . SER A 1 101 ? 27.055 -6.200 -14.651 1.00 65.88 101 SER A N 1
ATOM 749 C CA . SER A 1 101 ? 26.172 -7.343 -14.872 1.00 65.88 101 SER A CA 1
ATOM 750 C C . SER A 1 101 ? 25.643 -7.837 -13.526 1.00 65.88 101 SER A C 1
ATOM 752 O O . SER A 1 101 ? 26.407 -7.940 -12.561 1.00 65.88 101 SER A O 1
ATOM 754 N N . ALA A 1 102 ? 24.345 -8.148 -13.456 1.00 62.66 102 ALA A N 1
ATOM 755 C CA . ALA A 1 102 ? 23.784 -8.852 -12.309 1.00 62.66 102 ALA A CA 1
ATOM 756 C C . ALA A 1 102 ? 24.652 -10.093 -12.017 1.00 62.66 102 ALA A C 1
ATOM 758 O O . ALA A 1 102 ? 25.059 -10.762 -12.974 1.00 62.66 102 ALA A O 1
ATOM 759 N N . PRO A 1 103 ? 24.962 -10.424 -10.747 1.00 62.12 103 PRO A N 1
ATOM 760 C CA . PRO A 1 103 ? 25.555 -11.714 -10.434 1.00 62.12 103 PRO A CA 1
ATOM 761 C C . PRO A 1 103 ? 24.617 -12.770 -11.012 1.00 62.12 103 PRO A C 1
ATOM 763 O O . PRO A 1 103 ? 23.467 -12.871 -10.588 1.00 62.12 103 PRO A O 1
ATOM 766 N N . SER A 1 104 ? 25.063 -13.485 -12.038 1.00 51.72 104 SER A N 1
ATOM 767 C CA . SER A 1 104 ? 24.307 -14.574 -12.631 1.00 51.72 104 SER A CA 1
ATOM 768 C C . SER A 1 104 ? 23.993 -15.584 -11.525 1.00 51.72 104 SER A C 1
ATOM 770 O O . SER A 1 104 ? 24.883 -16.264 -11.018 1.00 51.72 104 SER A O 1
ATOM 772 N N . GLY A 1 105 ? 22.734 -15.639 -11.084 1.00 48.56 105 GLY A N 1
ATOM 773 C CA . GLY A 1 105 ? 22.266 -16.715 -10.215 1.00 48.56 105 GLY A CA 1
ATOM 774 C C . GLY A 1 105 ? 22.406 -18.057 -10.948 1.00 48.56 105 GLY A C 1
ATOM 775 O O . GLY A 1 105 ? 22.266 -18.080 -12.174 1.00 48.56 105 GLY A O 1
ATOM 776 N N . PRO A 1 106 ? 22.728 -19.161 -10.248 1.00 47.47 106 PRO A N 1
ATOM 777 C CA . PRO A 1 106 ? 22.895 -20.458 -10.889 1.00 47.47 106 PRO A CA 1
ATOM 778 C C . PRO A 1 106 ? 21.562 -20.946 -11.477 1.00 47.47 106 PRO A C 1
ATOM 780 O O . PRO A 1 106 ? 20.511 -20.778 -10.858 1.00 47.47 106 PRO A O 1
ATOM 783 N N . VAL A 1 1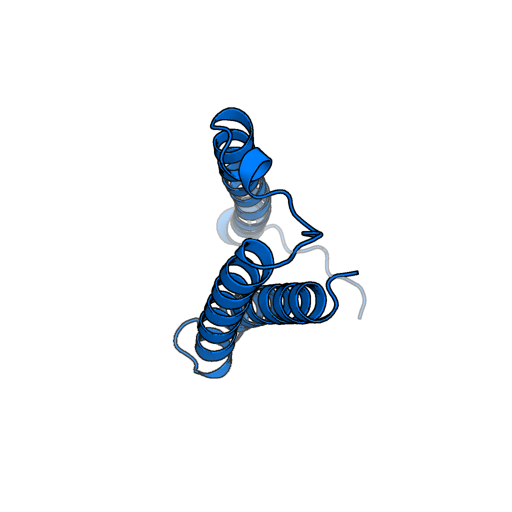07 ? 21.664 -21.511 -12.684 1.00 53.28 107 VAL A N 1
ATOM 784 C CA . VAL A 1 107 ? 20.613 -22.202 -13.454 1.00 53.28 107 VAL A CA 1
ATOM 785 C C . VAL A 1 107 ? 20.091 -23.420 -12.700 1.00 53.28 107 VAL A C 1
ATOM 787 O O . VAL A 1 107 ? 20.934 -24.122 -12.095 1.00 53.28 107 VAL A O 1
#

Radius of gyration: 18.71 Å; Cα contacts (8 Å, |Δi|>4): 89; chains: 1; bounding box: 48×35×37 Å